Protein AF-A0A009HPT1-F1 (afdb_monomer)

Solvent-accessible surface area (backbone atoms only — not comparable to full-atom values): 5685 Å² total; per-residue (Å²): 131,73,74,89,77,68,75,55,71,67,56,56,53,51,49,55,66,71,68,49,67,73,66,63,32,53,58,58,39,68,75,39,97,74,56,83,75,77,80,75,78,76,71,82,74,76,75,77,77,80,63,80,83,68,78,54,86,85,76,55,63,75,74,60,78,70,65,80,60,90,72,84,63,80,78,72,74,81,82,129

Radius of gyration: 25.59 Å; Cα contacts (8 Å, |Δi|>4): 13; chains: 1; bounding box: 50×39×62 Å

Mean predicted aligned error: 15.58 Å

Sequence (80 aa):
MDQTMNVSHTTIYSTIRALPKGELKKDLLSCLRHENKKRKANGEPKKDSILQDIKTIHERPAEVQERKIPGHWEADLIKG

Secondary structure (DSSP, 8-state):
--GGG---HHHHHHHHHHS--THHHHHHHHTSSS--PPPPPPP---SSSSSTTPPPGGGS-GGGGG--STTTTTT-----

Foldseek 3Di:
DDPVPDDDPVRLVVCLVPPDDDPVSVVSLVPDPDNPPDDDPPPDDPPPPLCPDDDDPVNDDPVVVVVPDPPSCPNVDDDD

pLDDT: mean 73.83, std 9.71, range [53.62, 90.19]

Structure (mmCIF, N/CA/C/O backbone):
data_AF-A0A009HPT1-F1
#
_entry.id   AF-A0A009HPT1-F1
#
loop_
_atom_site.group_PDB
_atom_site.id
_atom_site.type_symbol
_atom_site.label_atom_id
_atom_site.label_alt_id
_atom_site.label_comp_id
_atom_site.label_asym_id
_atom_site.label_entity_id
_atom_site.label_seq_id
_atom_site.pdbx_PDB_ins_code
_atom_site.Cartn_x
_atom_site.Cartn_y
_atom_site.Cartn_z
_atom_site.occupancy
_atom_site.B_iso_or_equiv
_atom_site.auth_seq_id
_atom_site.auth_comp_id
_atom_site.auth_asym_id
_atom_site.auth_atom_id
_atom_site.pdbx_PDB_model_num
ATOM 1 N N . MET A 1 1 ? 4.945 21.093 -29.650 1.00 54.53 1 MET A N 1
ATOM 2 C CA . MET A 1 1 ? 5.492 19.963 -28.872 1.00 54.53 1 MET A CA 1
ATOM 3 C C . MET A 1 1 ? 4.899 18.691 -29.440 1.00 54.53 1 MET A C 1
ATOM 5 O O . MET A 1 1 ? 3.701 18.682 -29.695 1.00 54.53 1 MET A O 1
ATOM 9 N N . ASP A 1 2 ? 5.726 17.687 -29.711 1.00 66.06 2 ASP A N 1
ATOM 10 C CA . ASP A 1 2 ? 5.282 16.404 -30.258 1.00 66.06 2 ASP A CA 1
ATOM 11 C C . ASP A 1 2 ? 4.417 15.664 -29.221 1.00 66.06 2 ASP A C 1
ATOM 13 O O . ASP A 1 2 ? 4.861 15.405 -28.102 1.00 66.06 2 ASP A O 1
ATOM 17 N N . GLN A 1 3 ? 3.161 15.376 -29.568 1.00 66.31 3 GLN A N 1
ATOM 18 C CA . GLN A 1 3 ? 2.206 14.713 -28.674 1.00 66.31 3 GLN A CA 1
ATOM 19 C C . GLN A 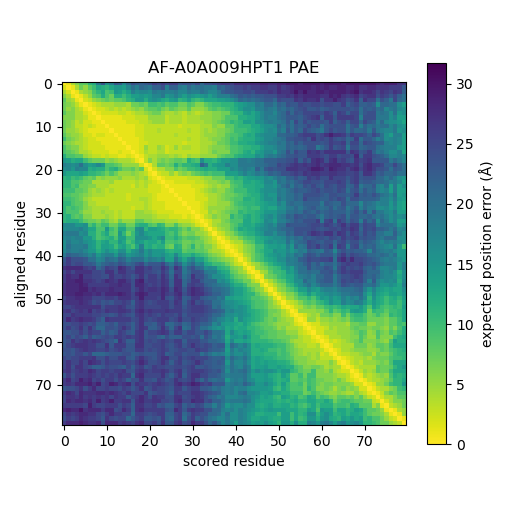1 3 ? 2.597 13.263 -28.366 1.00 66.31 3 GLN A C 1
ATOM 21 O O . GLN A 1 3 ? 2.142 12.725 -27.358 1.00 66.31 3 GLN A O 1
ATOM 26 N N . THR A 1 4 ? 3.466 12.651 -29.176 1.00 74.62 4 THR A N 1
ATOM 27 C CA . THR A 1 4 ? 3.948 11.278 -28.963 1.00 74.62 4 THR A CA 1
ATOM 28 C C . THR A 1 4 ? 4.896 11.149 -27.767 1.00 74.62 4 THR A C 1
ATOM 30 O O . THR A 1 4 ? 5.065 10.057 -27.231 1.00 74.62 4 THR A O 1
ATOM 33 N N . MET A 1 5 ? 5.463 12.265 -27.295 1.00 79.12 5 MET A N 1
ATOM 34 C CA . MET A 1 5 ? 6.406 12.308 -26.171 1.00 79.12 5 MET A CA 1
ATOM 35 C C . MET A 1 5 ? 5.737 12.603 -24.820 1.00 79.12 5 MET A C 1
ATOM 37 O O . MET A 1 5 ? 6.415 12.716 -23.798 1.00 79.12 5 MET A O 1
ATOM 41 N N . ASN A 1 6 ? 4.408 12.729 -24.789 1.00 83.12 6 ASN A N 1
ATOM 42 C CA . ASN A 1 6 ? 3.671 12.975 -23.556 1.00 83.12 6 ASN A CA 1
ATOM 43 C C . ASN A 1 6 ? 3.263 11.656 -22.901 1.00 83.12 6 ASN A C 1
ATOM 45 O O . ASN A 1 6 ? 2.442 10.906 -23.426 1.00 83.12 6 ASN A O 1
ATOM 49 N N . VAL A 1 7 ? 3.798 11.399 -21.709 1.00 85.62 7 VAL A N 1
ATOM 50 C CA . VAL A 1 7 ? 3.486 10.202 -20.924 1.00 85.62 7 VAL A CA 1
ATOM 51 C C . VAL A 1 7 ? 2.770 10.606 -19.641 1.00 85.62 7 VAL A C 1
ATOM 53 O O . VAL A 1 7 ? 3.195 11.516 -18.931 1.00 85.62 7 VAL A O 1
ATOM 56 N N . SER A 1 8 ? 1.674 9.915 -19.325 1.00 87.56 8 SER A N 1
ATOM 57 C CA . SER A 1 8 ? 0.949 10.145 -18.075 1.00 87.56 8 SER A CA 1
ATOM 58 C C . SER A 1 8 ? 1.725 9.613 -16.866 1.00 87.56 8 SER A C 1
ATOM 60 O O . SER A 1 8 ? 2.461 8.627 -16.947 1.00 87.56 8 SER A O 1
ATOM 62 N N . HIS A 1 9 ? 1.494 10.211 -15.700 1.00 83.44 9 HIS A N 1
ATOM 63 C CA . HIS A 1 9 ? 2.103 9.763 -14.448 1.00 83.44 9 HIS A CA 1
ATOM 64 C C . HIS A 1 9 ? 1.746 8.310 -14.090 1.00 83.44 9 HIS A C 1
ATOM 66 O O . HIS A 1 9 ? 2.584 7.554 -13.600 1.00 83.44 9 HIS A O 1
ATOM 72 N N . THR A 1 10 ? 0.517 7.891 -14.398 1.00 89.00 10 THR A N 1
ATOM 73 C CA . THR A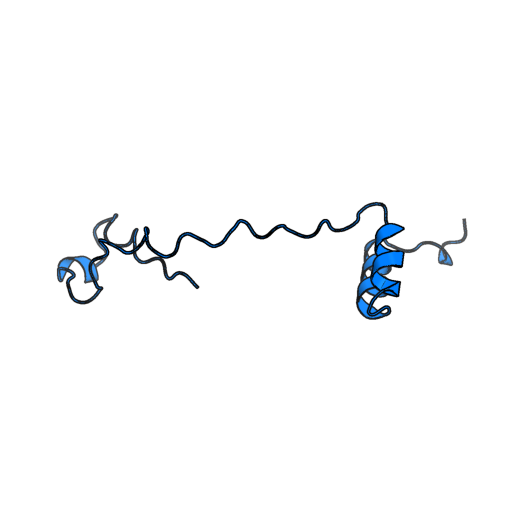 1 10 ? 0.060 6.509 -14.216 1.00 89.00 10 THR A CA 1
ATOM 74 C C . THR A 1 10 ? 0.900 5.539 -15.037 1.00 89.00 10 THR A C 1
ATOM 76 O O . THR A 1 10 ? 1.325 4.511 -14.513 1.00 89.00 10 THR A O 1
ATOM 79 N N . THR A 1 11 ? 1.190 5.892 -16.293 1.00 90.19 11 THR A N 1
ATOM 80 C CA . THR A 1 11 ? 2.001 5.080 -17.209 1.00 90.19 11 THR A CA 1
ATOM 81 C C . THR A 1 11 ? 3.438 4.945 -16.705 1.00 90.19 11 THR A C 1
ATOM 83 O O . THR A 1 11 ? 3.973 3.838 -16.680 1.00 90.19 11 THR A O 1
ATOM 86 N N . ILE A 1 12 ? 4.041 6.041 -16.229 1.00 85.94 12 ILE A N 1
ATOM 87 C CA . ILE A 1 12 ? 5.387 6.036 -15.629 1.00 85.94 12 ILE A CA 1
ATOM 88 C C . ILE A 1 12 ? 5.431 5.090 -14.420 1.00 85.94 12 ILE A C 1
ATOM 90 O O . ILE A 1 12 ? 6.348 4.284 -14.274 1.00 85.94 12 ILE A O 1
ATOM 94 N N . TYR A 1 13 ? 4.416 5.123 -13.557 1.00 85.94 13 TYR A N 1
ATOM 95 C CA . TYR A 1 13 ? 4.380 4.230 -12.403 1.00 85.94 13 TYR A CA 1
ATOM 96 C C . TYR A 1 13 ? 4.082 2.774 -12.747 1.00 85.94 13 TYR A C 1
ATOM 98 O O . TYR A 1 13 ? 4.637 1.880 -12.103 1.00 85.94 13 TYR A O 1
ATOM 106 N N . SER A 1 14 ? 3.221 2.500 -13.728 1.00 86.38 14 SER A N 1
ATOM 107 C CA . SER A 1 14 ? 2.917 1.126 -14.130 1.00 86.38 14 SER A CA 1
ATOM 108 C C . SER A 1 14 ? 4.138 0.432 -14.728 1.00 86.38 14 SER A C 1
ATOM 110 O O . SER A 1 14 ? 4.412 -0.715 -14.375 1.00 86.38 14 SER A O 1
ATOM 112 N N . THR A 1 15 ? 4.917 1.129 -15.560 1.00 88.31 15 THR A N 1
ATOM 113 C CA . THR A 1 15 ? 6.118 0.564 -16.194 1.00 88.31 15 THR A CA 1
ATOM 114 C C . THR A 1 15 ? 7.202 0.250 -15.161 1.00 88.31 15 THR A C 1
ATOM 116 O O . THR A 1 15 ? 7.718 -0.867 -15.137 1.00 88.31 15 THR A O 1
ATOM 119 N N . ILE A 1 16 ? 7.471 1.169 -14.227 1.00 86.00 16 ILE A N 1
ATOM 120 C CA . ILE A 1 16 ? 8.436 0.972 -13.129 1.00 86.00 16 ILE A CA 1
ATOM 121 C C . ILE A 1 16 ? 8.004 -0.158 -12.176 1.00 86.00 16 ILE A C 1
ATOM 123 O O . ILE A 1 16 ? 8.834 -0.825 -11.556 1.00 86.00 16 ILE A O 1
ATOM 127 N N . ARG A 1 17 ? 6.699 -0.413 -12.025 1.00 81.88 17 ARG A N 1
ATOM 128 C CA . ARG A 1 17 ? 6.216 -1.537 -11.208 1.00 81.88 17 ARG A CA 1
ATOM 129 C C . ARG A 1 17 ? 6.373 -2.885 -11.907 1.00 81.88 17 ARG A C 1
ATOM 131 O O . ARG A 1 17 ? 6.658 -3.853 -11.201 1.00 81.88 17 ARG A O 1
ATOM 138 N N . ALA A 1 18 ? 6.185 -2.926 -13.227 1.00 85.94 18 ALA A N 1
ATOM 139 C CA . ALA A 1 18 ? 6.129 -4.148 -14.025 1.00 85.94 18 ALA A CA 1
ATOM 140 C C . ALA A 1 18 ? 7.502 -4.661 -14.495 1.00 85.94 18 ALA A C 1
ATOM 142 O O . ALA A 1 18 ? 7.7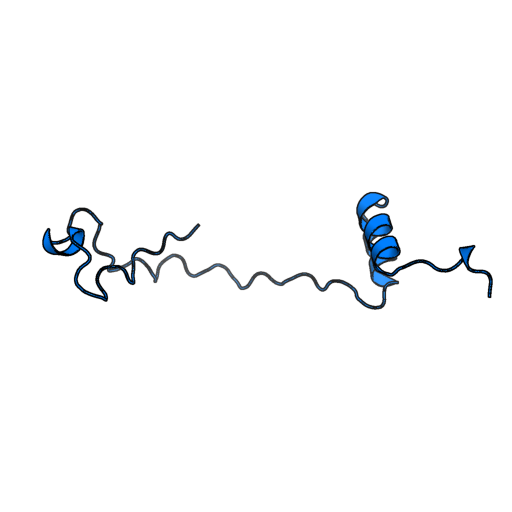10 -5.871 -14.523 1.00 85.94 18 ALA A O 1
ATOM 143 N N . LEU A 1 19 ? 8.426 -3.767 -14.862 1.00 76.88 19 LEU A N 1
ATOM 144 C CA . LEU A 1 19 ? 9.652 -4.130 -15.587 1.00 76.88 19 LEU A CA 1
ATOM 145 C C . LEU A 1 19 ? 10.868 -4.397 -14.675 1.00 76.88 19 LEU A C 1
ATOM 147 O O . LEU A 1 19 ? 11.418 -5.498 -14.727 1.00 76.88 19 LEU A O 1
ATOM 151 N N . PRO A 1 20 ? 11.320 -3.454 -13.827 1.00 73.62 20 PRO A N 1
ATOM 152 C CA . PRO A 1 20 ? 12.538 -3.648 -13.048 1.00 73.62 20 PRO A CA 1
ATOM 153 C C . PRO A 1 20 ? 12.296 -4.498 -11.789 1.00 73.62 20 PRO A C 1
ATOM 155 O O . PRO A 1 20 ? 11.329 -4.301 -11.046 1.00 73.62 20 PRO A O 1
ATOM 158 N N . LYS A 1 21 ? 13.225 -5.416 -11.494 1.00 75.50 21 LYS A N 1
ATOM 159 C CA . LYS A 1 21 ? 13.303 -6.163 -10.226 1.00 75.50 21 LYS A CA 1
ATOM 160 C C . LYS A 1 21 ? 14.610 -5.835 -9.501 1.00 75.50 21 LYS A C 1
ATOM 162 O O . LYS A 1 21 ? 15.599 -5.482 -10.131 1.00 75.50 21 LYS A O 1
ATOM 167 N N . GLY A 1 22 ? 14.613 -5.952 -8.175 1.00 81.25 22 GLY A N 1
ATOM 168 C CA . GLY A 1 22 ? 15.824 -5.765 -7.370 1.00 81.25 22 GLY A CA 1
ATOM 169 C C . GLY A 1 22 ? 16.281 -4.306 -7.267 1.00 81.25 22 GLY A C 1
ATOM 170 O O . GLY A 1 22 ? 15.481 -3.425 -6.946 1.00 81.25 22 GLY A O 1
ATOM 171 N N . GLU A 1 23 ? 17.574 -4.070 -7.475 1.00 83.69 23 GLU A N 1
ATOM 172 C CA . GLU A 1 23 ? 18.247 -2.783 -7.238 1.00 83.69 23 GLU A CA 1
ATOM 173 C C . GLU A 1 23 ? 17.872 -1.720 -8.269 1.00 83.69 23 GLU A C 1
ATOM 175 O O . GLU A 1 23 ? 17.500 -0.619 -7.877 1.00 83.69 23 GLU A O 1
ATOM 180 N N . LEU A 1 24 ? 17.768 -2.095 -9.549 1.00 85.69 24 LEU A N 1
ATOM 181 C CA . LEU A 1 24 ? 17.346 -1.192 -10.627 1.00 85.69 24 LEU A CA 1
ATOM 182 C C . LEU A 1 24 ? 15.989 -0.527 -10.348 1.00 85.69 24 LEU A C 1
ATOM 184 O O . LEU A 1 24 ? 15.754 0.628 -10.690 1.00 85.69 24 LEU A O 1
ATOM 188 N N . LYS A 1 25 ? 15.074 -1.246 -9.687 1.00 85.75 25 LYS A N 1
ATOM 189 C CA . LYS A 1 25 ? 13.781 -0.681 -9.287 1.00 85.75 25 LYS A CA 1
ATOM 190 C C . LYS A 1 25 ? 13.947 0.414 -8.233 1.00 85.75 25 LYS A C 1
ATOM 192 O O . LYS A 1 25 ? 13.198 1.383 -8.259 1.00 85.75 25 LYS A O 1
ATOM 197 N N . LYS A 1 26 ? 14.884 0.254 -7.295 1.00 83.06 26 LYS A N 1
ATOM 198 C CA . LYS A 1 26 ? 15.149 1.243 -6.240 1.00 83.06 26 LYS A CA 1
ATOM 199 C C . LYS A 1 26 ? 15.729 2.522 -6.838 1.00 83.06 26 LYS A C 1
ATOM 201 O O . LYS A 1 26 ? 15.243 3.593 -6.492 1.00 83.06 26 LYS A O 1
ATOM 206 N N . ASP A 1 27 ? 16.668 2.392 -7.769 1.00 86.19 27 ASP A N 1
ATOM 207 C CA . ASP A 1 27 ? 17.306 3.532 -8.435 1.00 86.19 27 ASP A CA 1
ATOM 208 C C . ASP A 1 27 ? 16.302 4.310 -9.295 1.00 86.19 27 ASP A C 1
ATOM 210 O O . ASP A 1 27 ? 16.230 5.532 -9.239 1.00 86.19 27 ASP A O 1
ATOM 214 N N . LEU A 1 28 ? 15.421 3.613 -10.018 1.00 86.25 28 LEU A N 1
ATOM 215 C CA . LEU A 1 28 ? 14.347 4.274 -10.765 1.00 86.25 28 LEU A CA 1
ATOM 216 C C . LEU A 1 28 ? 13.331 4.972 -9.850 1.00 86.25 28 LEU A C 1
ATOM 218 O O . LEU A 1 28 ? 12.783 6.009 -10.218 1.00 86.25 28 LEU A O 1
ATOM 222 N N . LEU A 1 29 ? 13.062 4.417 -8.662 1.00 84.81 29 LEU A N 1
ATOM 223 C CA . LEU A 1 29 ? 12.185 5.055 -7.680 1.00 84.81 29 LEU A CA 1
ATOM 224 C C . LEU A 1 29 ? 12.815 6.303 -7.050 1.00 84.81 29 LEU A C 1
ATOM 226 O O . LEU A 1 29 ? 12.067 7.228 -6.747 1.00 84.81 29 LEU A O 1
ATOM 230 N N . SER A 1 30 ? 14.137 6.346 -6.856 1.00 83.19 30 SER A N 1
ATOM 231 C CA . SER A 1 30 ? 14.816 7.512 -6.270 1.00 83.19 30 SER A CA 1
ATOM 232 C C . SER A 1 30 ? 14.855 8.707 -7.224 1.00 83.19 30 SER A C 1
ATOM 234 O O . SER A 1 30 ? 14.825 9.853 -6.782 1.00 83.19 30 SER A O 1
ATOM 236 N N . CYS A 1 31 ? 14.834 8.460 -8.537 1.00 85.31 31 CYS A N 1
ATOM 237 C CA . CYS A 1 31 ? 14.696 9.511 -9.544 1.00 85.31 31 CYS A CA 1
ATOM 238 C C . CYS A 1 31 ? 13.284 10.129 -9.599 1.00 85.31 31 CYS A C 1
ATOM 240 O O . CYS A 1 31 ? 13.099 11.180 -10.215 1.00 85.31 31 CYS A O 1
ATOM 242 N N . LEU A 1 32 ? 12.269 9.496 -8.997 1.00 83.69 32 LEU A N 1
ATOM 243 C CA . LEU A 1 32 ? 10.901 10.011 -8.992 1.00 83.69 32 LEU A CA 1
ATOM 244 C C . LEU A 1 32 ? 10.697 11.033 -7.871 1.00 83.69 32 LEU A C 1
ATOM 246 O O . LEU A 1 32 ? 11.032 10.802 -6.715 1.00 83.69 32 LEU A O 1
ATOM 250 N N . ARG A 1 33 ? 10.008 12.132 -8.195 1.00 80.12 33 ARG A N 1
ATOM 251 C CA . ARG A 1 33 ? 9.684 13.207 -7.239 1.00 80.12 33 ARG A CA 1
ATOM 252 C C . ARG A 1 33 ? 8.845 12.742 -6.040 1.00 80.12 33 ARG A C 1
ATOM 254 O O . ARG A 1 33 ? 8.922 13.338 -4.971 1.00 80.12 33 ARG A O 1
ATOM 261 N N . HIS A 1 34 ? 8.041 11.697 -6.219 1.00 72.44 34 HIS A N 1
ATOM 262 C CA . HIS A 1 34 ? 7.307 11.041 -5.141 1.00 72.44 34 HIS A CA 1
ATOM 263 C C . HIS A 1 34 ? 7.834 9.620 -4.969 1.00 72.44 34 HIS A C 1
ATOM 265 O O . HIS A 1 34 ? 7.303 8.665 -5.545 1.00 72.44 34 HIS A O 1
ATOM 271 N N . GLU A 1 35 ? 8.876 9.475 -4.158 1.00 67.38 35 GLU A N 1
ATOM 272 C CA . GLU A 1 35 ? 9.216 8.176 -3.602 1.00 67.38 35 GLU A CA 1
ATOM 273 C C . GLU A 1 35 ? 8.095 7.746 -2.642 1.00 67.38 35 GLU A C 1
ATOM 275 O O . GLU A 1 35 ? 7.709 8.463 -1.718 1.00 67.38 35 GLU A O 1
ATOM 280 N N . ASN A 1 36 ? 7.504 6.572 -2.871 1.00 68.62 36 ASN A N 1
ATOM 281 C CA . ASN A 1 36 ? 6.520 6.026 -1.939 1.00 68.62 36 ASN A CA 1
ATOM 282 C C . ASN A 1 36 ? 7.254 5.636 -0.652 1.00 68.62 36 ASN A C 1
ATOM 284 O O . ASN A 1 36 ? 7.825 4.545 -0.567 1.00 68.62 36 ASN A O 1
ATOM 288 N N . LYS A 1 37 ? 7.259 6.532 0.341 1.00 70.69 37 LYS A N 1
ATOM 289 C CA . LYS A 1 37 ? 7.875 6.282 1.645 1.00 70.69 37 LYS A CA 1
ATOM 290 C C . LYS A 1 37 ? 7.333 4.971 2.207 1.00 70.69 37 LYS A C 1
ATOM 292 O O . LYS A 1 37 ? 6.120 4.784 2.329 1.00 70.69 37 LYS A O 1
ATOM 297 N N . LYS A 1 38 ? 8.232 4.043 2.544 1.00 71.44 38 LYS A N 1
ATOM 298 C CA . LYS A 1 38 ? 7.838 2.777 3.170 1.00 71.44 38 LYS A CA 1
ATOM 299 C C . LYS A 1 38 ? 7.078 3.091 4.455 1.00 71.44 38 LYS A C 1
ATOM 301 O O . LYS A 1 38 ? 7.586 3.813 5.314 1.00 71.44 38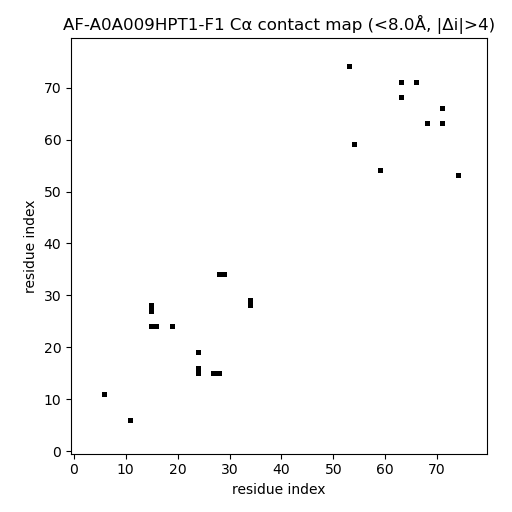 LYS A O 1
ATOM 306 N N . ARG A 1 39 ? 5.866 2.543 4.589 1.00 75.75 39 ARG A N 1
ATOM 307 C CA . ARG A 1 39 ? 5.129 2.604 5.854 1.00 75.75 39 ARG A CA 1
ATOM 308 C C . ARG A 1 39 ? 5.987 1.925 6.920 1.00 75.75 39 ARG A C 1
ATOM 310 O O . ARG A 1 39 ? 6.378 0.773 6.741 1.00 75.75 39 ARG A O 1
ATOM 317 N N . LYS A 1 40 ? 6.308 2.640 8.001 1.00 76.19 40 LYS A N 1
ATOM 318 C CA . LYS A 1 40 ? 6.871 2.002 9.194 1.00 76.19 40 LYS A CA 1
ATOM 319 C C . LYS A 1 40 ? 5.772 1.142 9.809 1.00 76.19 40 LYS A C 1
ATOM 321 O O . LYS A 1 40 ? 4.647 1.615 9.961 1.00 76.19 40 LYS A O 1
ATOM 326 N N . ALA A 1 41 ? 6.094 -0.103 10.147 1.00 73.12 41 ALA A N 1
ATOM 327 C CA . ALA A 1 41 ? 5.256 -0.854 11.065 1.00 73.12 41 ALA A CA 1
ATOM 328 C C . ALA A 1 41 ? 5.274 -0.097 12.400 1.00 73.12 41 ALA A C 1
ATOM 330 O O . ALA A 1 41 ? 6.350 0.153 12.948 1.00 73.12 41 ALA A O 1
ATOM 331 N N . ASN A 1 42 ? 4.106 0.318 12.889 1.00 69.06 42 ASN A N 1
ATOM 332 C CA . ASN A 1 42 ? 3.986 0.635 14.307 1.00 69.06 42 ASN A CA 1
ATOM 333 C C . ASN A 1 42 ? 4.308 -0.664 15.056 1.00 69.06 42 ASN A C 1
ATOM 335 O O . ASN A 1 42 ? 3.888 -1.728 14.599 1.00 69.06 42 ASN A O 1
ATOM 339 N N . GLY A 1 43 ? 5.140 -0.575 16.100 1.00 70.69 43 GLY A N 1
ATOM 340 C CA . GLY A 1 43 ? 5.700 -1.732 16.807 1.00 70.69 43 GLY A CA 1
ATOM 341 C C . GLY A 1 43 ? 4.653 -2.778 17.191 1.00 70.69 43 GLY A C 1
ATOM 342 O O . GLY A 1 43 ? 3.456 -2.487 17.197 1.00 70.69 43 GLY A O 1
ATOM 343 N N . GLU A 1 44 ? 5.120 -3.998 17.483 1.00 67.06 44 GLU A N 1
ATOM 344 C CA . GLU A 1 44 ? 4.263 -5.143 17.806 1.00 67.06 44 GLU A CA 1
ATOM 345 C C . GLU A 1 44 ? 3.091 -4.723 18.700 1.00 67.06 44 GLU A C 1
ATOM 347 O O . GLU A 1 44 ? 3.308 -4.112 19.754 1.00 67.06 44 GLU A O 1
ATOM 352 N N . PRO A 1 45 ? 1.838 -5.003 18.294 1.00 61.59 45 PRO A N 1
ATOM 353 C CA . PRO A 1 45 ? 0.715 -4.703 19.155 1.00 61.59 45 PRO A CA 1
ATOM 354 C C . PRO A 1 45 ? 0.912 -5.529 20.420 1.00 61.59 45 PRO A C 1
ATOM 356 O O . PRO A 1 45 ? 0.974 -6.752 20.324 1.00 61.59 45 PRO A O 1
ATOM 359 N N . LYS A 1 46 ? 1.021 -4.865 21.577 1.00 61.53 46 LYS A N 1
ATOM 360 C CA . LYS A 1 46 ? 1.096 -5.490 22.904 1.00 61.53 46 LYS A CA 1
ATOM 361 C C . LYS A 1 46 ? -0.011 -6.552 22.975 1.00 61.53 46 LYS A C 1
ATOM 363 O O . LYS A 1 46 ? -1.191 -6.210 23.054 1.00 61.53 46 LYS A O 1
ATOM 368 N N . LYS A 1 47 ? 0.348 -7.827 22.792 1.00 57.50 47 LYS A N 1
ATOM 369 C CA . LYS A 1 47 ? -0.622 -8.927 22.640 1.00 57.50 47 LYS A CA 1
ATOM 370 C C . LYS A 1 47 ? -1.343 -9.204 23.956 1.00 57.50 47 LYS A C 1
ATOM 372 O O . LYS A 1 47 ? -2.489 -9.637 23.944 1.00 57.50 47 LYS A O 1
ATOM 377 N N . ASP A 1 48 ? -0.711 -8.844 25.065 1.00 57.62 48 ASP A N 1
ATOM 378 C CA . ASP A 1 48 ? -1.021 -9.462 26.350 1.00 57.62 48 ASP A CA 1
ATOM 379 C C . ASP A 1 48 ? -1.982 -8.645 27.224 1.00 57.62 48 ASP A C 1
ATOM 381 O O . ASP A 1 48 ? -2.477 -9.155 28.225 1.00 57.62 48 ASP A O 1
ATOM 385 N N . SER A 1 49 ? -2.278 -7.389 26.861 1.00 58.72 49 SER A N 1
ATOM 386 C CA . SER A 1 49 ? -3.066 -6.485 27.715 1.00 58.72 49 SER A CA 1
ATOM 387 C C . SER A 1 49 ? -4.522 -6.285 27.291 1.00 58.72 49 SER A C 1
ATOM 389 O O . SER A 1 49 ? -5.250 -5.606 28.003 1.00 58.72 49 SER A O 1
ATOM 391 N N . ILE A 1 50 ? -4.953 -6.807 26.138 1.00 60.69 50 ILE A N 1
ATOM 392 C CA . ILE A 1 50 ? -6.307 -6.536 25.608 1.00 60.69 50 ILE A CA 1
ATOM 393 C C . ILE A 1 50 ? -7.311 -7.633 26.008 1.00 60.69 50 ILE A C 1
ATOM 395 O O . ILE A 1 50 ? -8.502 -7.365 26.094 1.00 60.69 50 ILE A O 1
ATOM 399 N N . LEU A 1 51 ? -6.849 -8.859 26.282 1.00 62.25 51 LEU A N 1
ATOM 400 C CA . LEU A 1 51 ? -7.716 -10.041 26.423 1.00 62.25 51 LEU A CA 1
ATOM 401 C C . LEU A 1 51 ? -7.873 -10.554 27.870 1.00 62.25 51 LEU A C 1
ATOM 403 O O . LEU A 1 51 ? -8.399 -11.644 28.058 1.00 62.25 51 LEU A O 1
ATOM 407 N N . GLN A 1 52 ? -7.401 -9.817 28.882 1.00 63.19 52 GLN A N 1
ATOM 408 C CA . GLN A 1 52 ? -7.310 -10.324 30.265 1.00 63.19 52 GLN A CA 1
ATOM 409 C C . GLN A 1 52 ? -8.685 -10.562 30.926 1.00 63.19 52 GLN A C 1
ATOM 411 O O . GLN A 1 52 ? -8.811 -11.508 31.691 1.00 63.19 52 GLN A O 1
ATOM 416 N N . ASP A 1 53 ? -9.714 -9.783 30.564 1.00 64.06 53 ASP A N 1
ATOM 417 C CA . ASP A 1 53 ? -11.049 -9.830 31.196 1.00 64.06 53 ASP A CA 1
ATOM 418 C C . ASP A 1 53 ? -12.199 -10.095 30.199 1.00 64.06 53 ASP A C 1
ATOM 420 O O . ASP A 1 53 ? -13.347 -9.698 30.417 1.00 64.06 53 ASP A O 1
ATOM 424 N N . ILE A 1 54 ? -11.923 -10.742 29.060 1.00 68.44 54 ILE A N 1
ATOM 425 C CA . ILE A 1 54 ? -12.969 -11.003 28.059 1.00 68.44 54 ILE A CA 1
ATOM 426 C C . ILE A 1 54 ? -13.767 -12.251 28.430 1.00 68.44 54 ILE A C 1
ATOM 428 O O . ILE A 1 54 ? -13.254 -13.369 28.424 1.00 68.44 54 ILE A O 1
ATOM 432 N N . LYS A 1 55 ? -15.066 -12.058 28.667 1.00 67.88 55 LYS A N 1
ATOM 433 C CA . LYS A 1 55 ? -16.023 -13.145 28.874 1.00 67.88 55 LYS A CA 1
ATOM 434 C C . LYS A 1 55 ? -16.234 -13.926 27.576 1.00 67.88 55 LYS A C 1
ATOM 436 O O . LYS A 1 55 ? -16.565 -13.339 26.539 1.00 67.88 55 LYS A O 1
ATOM 441 N N . THR A 1 56 ? -16.059 -15.246 27.622 1.00 71.19 56 THR A N 1
ATOM 442 C CA . THR A 1 56 ? -16.221 -16.091 26.430 1.00 71.19 56 THR A CA 1
ATOM 443 C C . THR A 1 56 ? -17.669 -16.058 25.932 1.00 71.19 56 THR A C 1
ATOM 445 O O . THR A 1 56 ? -18.604 -15.816 26.697 1.00 71.19 56 THR A O 1
ATOM 448 N N . ILE A 1 57 ? -17.882 -16.304 24.633 1.00 72.88 57 ILE A N 1
ATOM 449 C CA . ILE A 1 57 ? -19.224 -16.272 24.015 1.00 72.88 57 ILE A CA 1
ATOM 450 C C . ILE A 1 57 ? -20.195 -17.233 24.730 1.00 72.88 57 ILE A C 1
ATOM 452 O O . ILE A 1 57 ? -21.385 -16.946 24.826 1.00 72.88 57 ILE A O 1
ATOM 456 N N . HIS A 1 58 ? -19.680 -18.334 25.286 1.00 74.69 58 HIS A N 1
ATOM 457 C CA . HIS A 1 58 ? -20.457 -19.358 25.989 1.00 74.69 58 HIS A CA 1
ATOM 458 C C . HIS A 1 58 ? -20.948 -18.939 27.383 1.00 74.69 58 HIS A C 1
ATOM 460 O O . HIS A 1 58 ? -21.926 -19.490 27.874 1.00 74.69 58 HIS A O 1
ATOM 466 N N . GLU A 1 59 ? -20.308 -17.958 28.017 1.00 76.56 59 GLU A N 1
ATOM 467 C CA . GLU A 1 59 ? -20.644 -17.477 29.367 1.00 76.56 59 GLU A CA 1
ATOM 468 C C . GLU A 1 59 ? -21.621 -16.288 29.357 1.00 76.56 59 GLU A C 1
ATOM 470 O O . GLU A 1 59 ? -21.823 -15.600 30.371 1.00 76.56 59 GLU A O 1
ATOM 475 N N . ARG A 1 60 ? -22.202 -15.999 28.188 1.00 75.62 60 ARG A N 1
ATOM 476 C CA . ARG A 1 60 ? -23.130 -14.887 28.005 1.00 75.62 60 ARG A CA 1
ATOM 477 C C . ARG A 1 60 ? -24.526 -15.253 28.501 1.00 75.62 60 ARG A C 1
ATOM 479 O O . ARG A 1 60 ? -24.994 -16.363 28.247 1.00 75.62 60 ARG A O 1
ATOM 486 N N . PRO A 1 61 ? -25.220 -14.319 29.170 1.00 81.00 61 PRO A N 1
ATOM 487 C CA . PRO A 1 61 ? -26.630 -14.498 29.472 1.00 81.00 61 PRO A CA 1
ATOM 488 C C . PRO A 1 61 ? -27.445 -14.626 28.174 1.00 81.00 61 PRO A C 1
ATOM 490 O O . PRO A 1 61 ? -27.120 -14.010 27.159 1.00 81.00 61 PRO A O 1
ATOM 493 N N . ALA A 1 62 ? -28.521 -15.418 28.203 1.00 78.25 62 ALA A N 1
ATOM 494 C CA . ALA A 1 62 ? -29.352 -15.693 27.023 1.00 78.25 62 ALA A CA 1
ATOM 495 C C . ALA A 1 62 ? -29.957 -14.420 26.394 1.00 78.25 62 ALA A C 1
ATOM 497 O O . ALA A 1 62 ? -30.149 -14.352 25.182 1.00 78.25 62 ALA A O 1
ATOM 498 N N . GLU A 1 63 ? -30.169 -13.383 27.207 1.00 73.81 63 GLU A N 1
ATOM 499 C CA . GLU A 1 63 ? -30.668 -1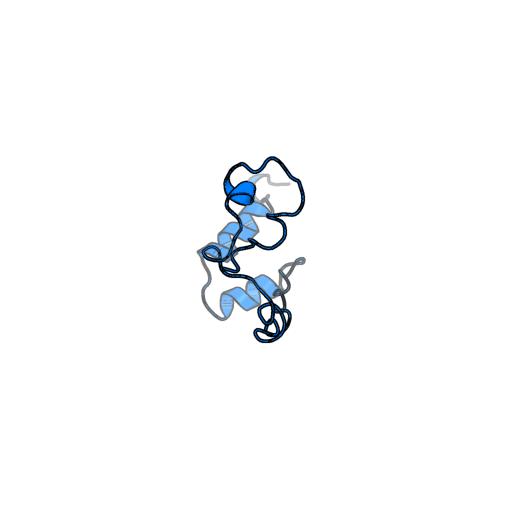2.059 26.811 1.00 73.81 63 GLU A CA 1
ATOM 50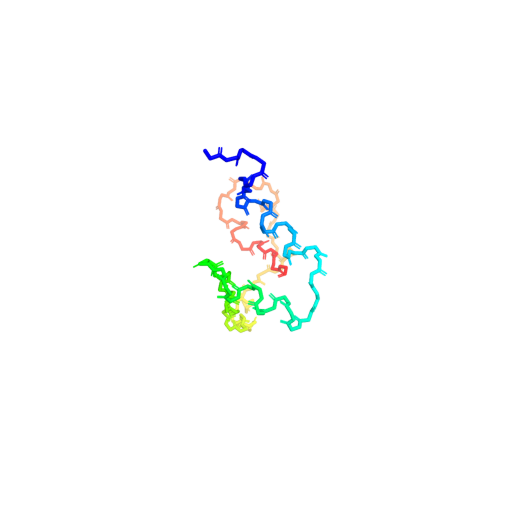0 C C . GLU A 1 63 ? -29.798 -11.378 25.734 1.00 73.81 63 GLU A C 1
ATOM 502 O O . GLU A 1 63 ? -30.289 -10.583 24.931 1.00 73.81 63 GLU A O 1
ATOM 507 N N . VAL A 1 64 ? -28.510 -11.730 25.656 1.00 74.44 64 VAL A N 1
ATOM 508 C CA . VAL A 1 64 ? -27.556 -11.179 24.680 1.00 74.44 64 VAL A CA 1
ATOM 509 C C . VAL A 1 64 ? -27.830 -11.669 23.258 1.00 74.44 64 VAL A C 1
ATOM 511 O O . VAL A 1 64 ? -27.583 -10.940 22.293 1.00 74.44 64 VAL A O 1
ATOM 514 N N . GLN A 1 65 ? -28.387 -12.875 23.110 1.00 73.88 65 GLN A N 1
ATOM 515 C CA . GLN A 1 65 ? -28.682 -13.472 21.806 1.00 73.88 65 GLN A CA 1
ATOM 516 C C . GLN A 1 65 ? -29.727 -12.663 21.028 1.00 73.88 65 GLN A C 1
ATOM 518 O O . GLN A 1 65 ? -29.693 -12.620 19.798 1.00 73.88 65 GLN A O 1
ATOM 523 N N . GLU A 1 66 ? -30.629 -11.985 21.740 1.00 80.38 66 GLU A N 1
ATOM 524 C CA . GLU A 1 66 ? -31.700 -11.188 21.144 1.00 80.38 66 GLU A CA 1
ATOM 525 C C . GLU A 1 66 ? -31.213 -9.846 20.582 1.00 80.38 66 GLU A C 1
ATOM 527 O O . GLU A 1 66 ? -31.939 -9.207 19.824 1.00 80.38 66 GLU A O 1
ATOM 532 N N . ARG A 1 67 ? -29.991 -9.410 20.931 1.00 72.25 67 ARG A N 1
ATOM 533 C CA . ARG A 1 67 ? -29.355 -8.171 20.438 1.00 72.25 67 ARG A CA 1
ATOM 534 C C . ARG A 1 67 ? -30.202 -6.902 20.611 1.00 72.25 67 ARG A C 1
ATOM 536 O O . ARG A 1 67 ? -30.028 -5.931 19.880 1.00 72.25 67 ARG A O 1
ATOM 543 N N . LYS A 1 68 ? -31.110 -6.892 21.587 1.00 77.00 68 LYS A N 1
ATOM 544 C CA . LYS A 1 68 ? -32.019 -5.764 21.852 1.00 77.00 68 LYS A CA 1
ATOM 545 C C . LYS A 1 68 ? -31.351 -4.608 22.604 1.00 77.00 68 LYS A C 1
ATOM 547 O O . LYS A 1 68 ? -31.855 -3.492 22.558 1.00 77.00 68 LYS A O 1
ATOM 552 N N . ILE A 1 69 ? -30.234 -4.867 23.289 1.00 69.75 69 ILE A N 1
ATOM 553 C CA . ILE A 1 69 ? -29.548 -3.901 24.160 1.00 69.75 69 ILE A CA 1
ATOM 554 C C . ILE A 1 69 ? -28.214 -3.469 23.519 1.00 69.75 69 ILE A C 1
ATOM 556 O O . ILE A 1 69 ? -27.343 -4.321 23.304 1.00 69.75 69 ILE A O 1
ATOM 560 N N . PRO A 1 70 ? -28.014 -2.168 23.230 1.00 66.25 70 PRO A N 1
ATOM 561 C CA . PRO A 1 70 ? -26.714 -1.623 22.828 1.00 66.25 70 PRO A CA 1
ATOM 562 C C . PRO A 1 70 ? -25.638 -1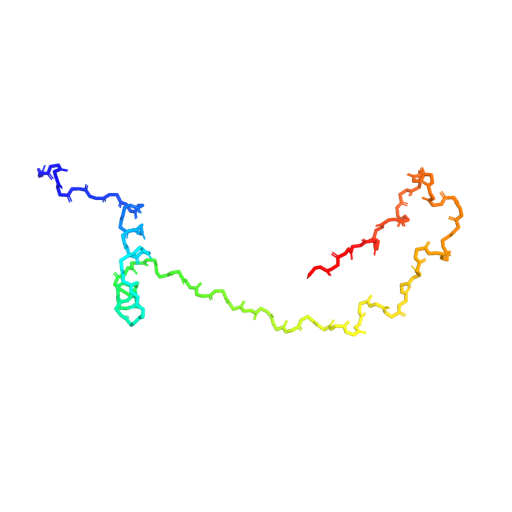.859 23.907 1.00 66.25 70 PRO A C 1
ATOM 564 O O . PRO A 1 70 ? -25.935 -1.759 25.094 1.00 66.25 70 PRO A O 1
ATOM 567 N N . GLY A 1 71 ? -24.402 -2.191 23.512 1.00 69.38 71 GLY A N 1
ATOM 568 C CA . GLY A 1 71 ? -23.260 -2.399 24.424 1.00 69.38 71 GLY A CA 1
ATOM 569 C C . GLY A 1 71 ? -22.815 -3.857 24.603 1.00 69.38 71 GLY A C 1
ATOM 570 O O . GLY A 1 71 ? -21.629 -4.126 24.756 1.00 69.38 71 GLY A O 1
ATOM 571 N N . HIS A 1 72 ? -23.720 -4.834 24.473 1.00 70.94 72 HIS A N 1
ATOM 572 C CA . HIS A 1 72 ? -23.385 -6.261 24.640 1.00 70.94 72 HIS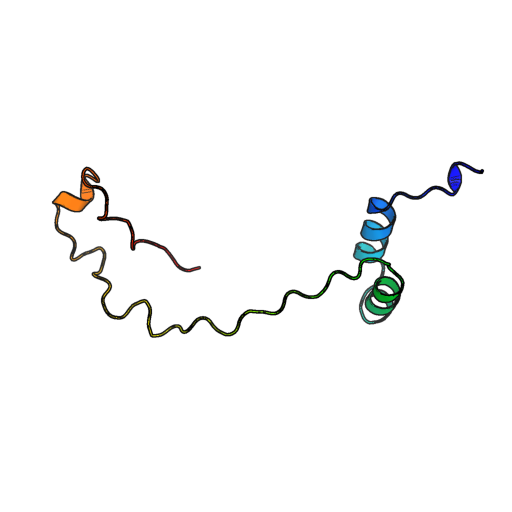 A CA 1
ATOM 573 C C . HIS A 1 72 ? -22.441 -6.846 23.567 1.00 70.94 72 HIS A C 1
ATOM 575 O O . HIS A 1 72 ? -21.967 -7.971 23.710 1.00 70.94 72 HIS A O 1
ATOM 581 N N . TRP A 1 73 ? -22.182 -6.101 22.493 1.00 70.69 73 TRP A N 1
ATOM 582 C CA . TRP A 1 73 ? -21.417 -6.521 21.314 1.00 70.69 73 TRP A CA 1
ATOM 583 C C . TRP A 1 73 ? -20.151 -5.680 21.081 1.00 70.69 73 TRP A C 1
ATOM 585 O O . TRP A 1 73 ? -19.394 -5.958 20.152 1.00 70.69 73 TRP A O 1
ATOM 595 N N . GLU A 1 74 ? -19.888 -4.665 21.913 1.00 67.75 74 GLU A N 1
ATOM 596 C CA . GLU A 1 74 ? -18.797 -3.696 21.698 1.00 67.75 74 GLU A CA 1
ATOM 597 C C . GLU A 1 74 ? -17.385 -4.280 21.912 1.00 67.75 74 GLU A C 1
ATOM 599 O O . GLU A 1 74 ? -16.394 -3.626 21.597 1.00 67.75 74 GLU A O 1
ATOM 604 N N . ALA A 1 75 ? -17.274 -5.538 22.356 1.00 58.94 75 ALA A N 1
ATOM 605 C CA . ALA A 1 75 ? -16.006 -6.250 22.542 1.00 58.94 75 ALA A CA 1
ATOM 606 C C . ALA A 1 75 ? -15.840 -7.500 21.651 1.00 58.94 75 ALA A C 1
ATOM 608 O O . ALA A 1 75 ? -14.846 -8.211 21.781 1.00 58.94 75 ALA A O 1
ATOM 609 N N . ASP A 1 76 ? -16.756 -7.759 20.708 1.00 65.56 76 ASP A N 1
ATOM 610 C CA . ASP A 1 76 ? -16.721 -8.947 19.827 1.00 65.56 76 ASP A CA 1
ATOM 611 C C . ASP A 1 76 ? -15.739 -8.822 18.646 1.00 65.56 76 ASP A C 1
ATOM 613 O O . ASP A 1 76 ? -15.805 -9.568 17.667 1.00 65.56 76 ASP A O 1
ATOM 617 N N . LEU A 1 77 ? -14.811 -7.866 18.712 1.00 61.78 77 LEU A N 1
ATOM 618 C CA . LEU A 1 77 ? -13.862 -7.576 17.644 1.00 61.78 77 LEU A CA 1
ATOM 619 C C . LEU A 1 77 ? -12.880 -8.741 17.448 1.00 61.78 77 LEU A C 1
ATOM 621 O O . LEU A 1 77 ? -11.942 -8.935 18.221 1.00 61.78 77 LEU A O 1
ATOM 625 N N . ILE A 1 78 ? -13.063 -9.484 16.355 1.00 54.53 78 ILE A N 1
ATOM 626 C CA . ILE A 1 78 ? -12.081 -10.450 15.857 1.00 54.53 78 ILE A CA 1
ATOM 627 C C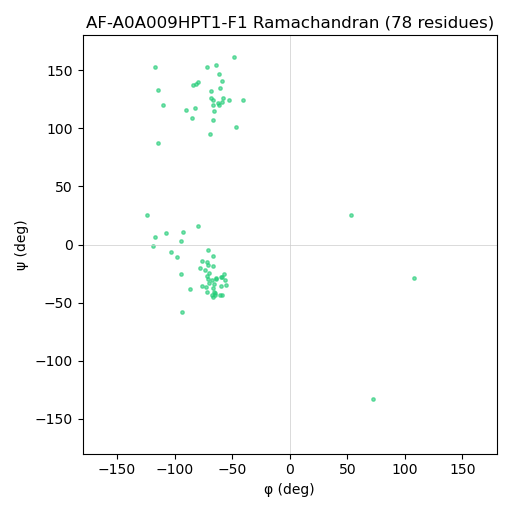 . ILE A 1 78 ? -10.838 -9.673 15.416 1.00 54.53 78 ILE A C 1
ATOM 629 O O . ILE A 1 78 ? -10.877 -8.892 14.463 1.00 54.53 78 ILE A O 1
ATOM 633 N N . LYS A 1 79 ? -9.719 -9.897 16.104 1.00 54.75 79 LYS A N 1
ATOM 634 C CA . LYS A 1 79 ? -8.409 -9.402 15.680 1.00 54.75 79 LYS A CA 1
ATOM 635 C C . LYS A 1 79 ? -7.804 -10.402 14.689 1.00 54.75 79 LYS A C 1
ATOM 637 O O . LYS A 1 79 ? -7.460 -11.510 15.091 1.00 54.75 79 LYS A O 1
ATOM 642 N N . GLY A 1 80 ? -7.739 -10.016 13.413 1.00 53.62 80 GLY A N 1
ATOM 643 C CA . GLY A 1 80 ? -7.054 -10.755 12.340 1.00 53.62 80 GLY A CA 1
ATOM 644 C C . GLY A 1 80 ? -5.556 -10.487 12.276 1.00 53.62 80 GLY A C 1
ATOM 645 O O . GLY A 1 80 ? -5.112 -9.446 12.819 1.00 53.62 80 GLY A O 1
#